Protein AF-A0A2V9QC18-F1 (afdb_monomer)

Solvent-accessible surface area (backbone atoms only — not comparable to full-atom values): 7310 Å² total; per-residue (Å²): 110,69,70,60,53,53,50,52,53,48,54,53,56,53,74,74,48,92,69,68,60,89,76,85,79,62,70,60,56,55,56,30,48,52,37,49,52,52,22,50,53,30,38,52,52,15,52,55,30,47,53,40,35,75,75,71,42,95,28,60,71,58,17,51,53,24,45,52,52,21,50,52,33,48,51,52,30,54,52,42,52,52,51,44,53,52,52,37,45,76,72,66,52,39,59,85,67,37,67,49,41,28,50,51,49,53,53,52,50,55,47,50,55,50,50,52,54,50,49,54,52,48,51,53,53,50,54,39,52,74,70,49,74,76,108

Structure (mmCIF, N/CA/C/O backbone):
data_AF-A0A2V9QC18-F1
#
_entry.id   AF-A0A2V9QC18-F1
#
loop_
_atom_site.group_PDB
_atom_site.id
_atom_site.type_symbol
_atom_site.label_atom_id
_atom_site.label_alt_id
_atom_site.label_comp_id
_atom_site.label_asym_id
_atom_site.label_entity_id
_atom_site.label_seq_id
_atom_site.pdbx_PDB_ins_code
_atom_site.Cartn_x
_atom_site.Cartn_y
_atom_site.Cartn_z
_atom_site.occupancy
_atom_site.B_iso_or_equiv
_atom_site.auth_seq_id
_atom_site.auth_comp_id
_atom_site.auth_asym_id
_atom_site.auth_atom_id
_atom_site.pdbx_PDB_model_num
ATOM 1 N N . MET A 1 1 ? 14.953 -1.703 7.230 1.00 88.88 1 MET A N 1
ATOM 2 C CA . MET A 1 1 ? 16.226 -1.496 6.502 1.00 88.88 1 MET A CA 1
ATOM 3 C C . MET A 1 1 ? 16.193 -1.988 5.057 1.00 88.88 1 MET A C 1
ATOM 5 O O . MET A 1 1 ? 16.851 -1.376 4.231 1.00 88.88 1 MET A O 1
ATOM 9 N N . THR A 1 2 ? 15.389 -3.001 4.709 1.00 92.81 2 THR A N 1
ATOM 10 C CA . THR A 1 2 ? 15.282 -3.542 3.338 1.00 92.81 2 THR A CA 1
ATOM 11 C C . THR A 1 2 ? 15.038 -2.479 2.260 1.00 92.81 2 THR A C 1
ATOM 13 O O . THR A 1 2 ? 15.829 -2.376 1.332 1.00 92.81 2 THR A O 1
ATOM 16 N N . PHE A 1 3 ? 14.008 -1.635 2.403 1.00 93.81 3 PHE A N 1
ATOM 17 C CA . PHE A 1 3 ? 13.718 -0.577 1.421 1.00 93.81 3 PHE A CA 1
ATOM 18 C C . PHE A 1 3 ? 14.882 0.404 1.242 1.00 93.81 3 PHE A C 1
ATOM 20 O O . PHE A 1 3 ? 15.229 0.720 0.113 1.00 93.81 3 PHE A O 1
ATOM 27 N N . ALA A 1 4 ? 15.535 0.821 2.332 1.00 95.00 4 ALA A N 1
ATOM 28 C CA . ALA A 1 4 ? 16.681 1.727 2.266 1.00 95.00 4 ALA A CA 1
ATOM 29 C C . ALA A 1 4 ? 17.867 1.112 1.503 1.00 95.00 4 ALA A C 1
ATOM 31 O O . ALA A 1 4 ? 18.488 1.790 0.687 1.00 95.00 4 ALA A O 1
ATOM 32 N N . ALA A 1 5 ? 18.144 -0.179 1.714 1.00 94.62 5 ALA A N 1
ATOM 33 C CA . ALA A 1 5 ? 19.191 -0.893 0.985 1.00 94.62 5 ALA A CA 1
ATOM 34 C C . ALA A 1 5 ? 18.895 -0.962 -0.524 1.00 94.62 5 ALA A C 1
ATOM 36 O O . ALA A 1 5 ? 19.761 -0.639 -1.335 1.00 94.62 5 ALA A O 1
ATOM 37 N N . PHE A 1 6 ? 17.659 -1.302 -0.912 1.00 94.12 6 PHE A N 1
ATOM 38 C CA . PHE A 1 6 ? 17.258 -1.302 -2.323 1.00 94.12 6 PHE A CA 1
ATOM 39 C C . PHE A 1 6 ? 17.289 0.103 -2.941 1.00 94.12 6 PHE A C 1
ATOM 41 O O . PHE A 1 6 ? 17.697 0.243 -4.091 1.00 94.12 6 PHE A O 1
ATOM 48 N N . THR A 1 7 ? 16.922 1.150 -2.193 1.00 95.19 7 THR A N 1
ATOM 49 C CA . THR A 1 7 ? 17.008 2.543 -2.669 1.00 95.19 7 THR A CA 1
ATOM 50 C C . THR A 1 7 ? 18.453 2.960 -2.903 1.00 95.19 7 THR A C 1
ATOM 52 O O . THR A 1 7 ? 18.755 3.560 -3.930 1.00 95.19 7 THR A O 1
ATOM 55 N N . SER A 1 8 ? 19.366 2.592 -2.003 1.00 95.50 8 SER A N 1
ATOM 56 C CA . SER A 1 8 ? 20.797 2.830 -2.197 1.00 95.50 8 SER A CA 1
ATOM 57 C C . SER A 1 8 ? 21.318 2.123 -3.455 1.00 95.50 8 SER A C 1
ATOM 59 O O . SER A 1 8 ? 21.951 2.761 -4.296 1.00 95.50 8 SER A O 1
ATOM 61 N N . ALA A 1 9 ? 20.970 0.845 -3.648 1.00 93.75 9 ALA A N 1
ATOM 62 C CA . ALA A 1 9 ? 21.344 0.091 -4.845 1.00 93.75 9 ALA A CA 1
ATOM 63 C C . ALA A 1 9 ? 20.784 0.713 -6.139 1.00 93.75 9 ALA A C 1
ATOM 65 O O . ALA A 1 9 ? 21.492 0.781 -7.144 1.00 93.75 9 ALA A O 1
ATOM 66 N N . MET A 1 10 ? 19.541 1.205 -6.110 1.00 94.00 10 MET A N 1
ATOM 67 C CA . MET A 1 10 ? 18.907 1.907 -7.230 1.00 94.00 10 MET A CA 1
ATOM 68 C C . MET A 1 10 ? 19.670 3.180 -7.600 1.00 94.00 10 MET A C 1
ATOM 70 O O . MET A 1 10 ? 19.998 3.366 -8.768 1.00 94.00 10 MET A O 1
ATOM 74 N N . VAL A 1 11 ? 19.984 4.028 -6.616 1.00 93.69 11 VAL A N 1
ATOM 75 C CA . VAL A 1 11 ? 20.695 5.300 -6.828 1.00 93.69 11 VAL A CA 1
ATOM 76 C C . VAL A 1 11 ? 22.085 5.052 -7.414 1.00 93.69 11 VAL A C 1
ATOM 78 O O . VAL A 1 11 ? 22.465 5.687 -8.397 1.00 93.69 11 VAL A O 1
ATOM 81 N N . VAL A 1 12 ? 22.826 4.082 -6.869 1.00 94.44 12 VAL A N 1
ATOM 82 C CA . VAL A 1 12 ? 24.150 3.710 -7.390 1.00 94.44 12 VAL A CA 1
ATOM 83 C C . VAL A 1 12 ? 24.047 3.177 -8.821 1.00 94.44 12 VAL A C 1
ATOM 85 O O . VAL A 1 12 ? 24.820 3.592 -9.682 1.00 94.44 12 VAL A O 1
ATOM 88 N N . ARG A 1 13 ? 23.072 2.303 -9.115 1.00 93.06 13 ARG A N 1
ATOM 89 C CA . ARG A 1 13 ? 22.888 1.738 -10.463 1.00 93.06 13 ARG A CA 1
ATOM 90 C C . ARG A 1 13 ? 22.418 2.767 -11.492 1.00 93.06 13 ARG A C 1
ATOM 92 O O . ARG A 1 13 ? 22.757 2.641 -12.669 1.00 93.06 13 ARG A O 1
ATOM 99 N N . GLN A 1 14 ? 21.639 3.755 -11.063 1.00 90.88 14 GLN A N 1
ATOM 100 C CA . GLN A 1 14 ? 21.221 4.874 -11.900 1.00 90.88 14 GLN A CA 1
ATOM 101 C C . GLN A 1 14 ? 22.410 5.770 -12.269 1.00 90.88 14 GLN A C 1
ATOM 103 O O . GLN A 1 14 ? 22.480 6.234 -13.400 1.00 90.88 14 GLN A O 1
ATOM 108 N N . GLY A 1 15 ? 23.351 5.989 -11.345 1.00 89.38 15 GLY A N 1
ATOM 109 C CA . GLY A 1 15 ? 24.549 6.798 -11.594 1.00 89.38 15 GLY A CA 1
ATOM 110 C C . GLY A 1 15 ? 25.665 6.086 -12.367 1.00 89.38 15 GLY A C 1
ATOM 111 O O . GLY A 1 15 ? 26.547 6.753 -12.898 1.00 89.38 15 GLY A O 1
ATOM 112 N N . SER A 1 16 ? 25.656 4.750 -12.438 1.00 87.50 16 SER A N 1
ATOM 113 C CA . SER A 1 16 ? 26.747 3.969 -13.040 1.00 87.50 16 SER A CA 1
ATOM 114 C C . SER A 1 16 ? 26.599 3.676 -14.539 1.00 87.50 16 SER A C 1
ATOM 116 O O . SER A 1 16 ? 27.535 3.146 -15.137 1.00 87.50 16 SER A O 1
ATOM 118 N N . GLY A 1 17 ? 25.461 3.995 -15.165 1.00 80.38 17 GLY A N 1
ATOM 119 C CA . GLY A 1 17 ? 25.208 3.692 -16.579 1.00 80.38 17 GLY A CA 1
ATOM 120 C C . GLY A 1 17 ? 24.286 4.700 -17.268 1.00 80.38 17 GLY A C 1
ATOM 121 O O . GLY A 1 17 ? 23.488 5.367 -16.622 1.00 80.38 17 GLY A O 1
ATOM 122 N N . ASN A 1 18 ? 24.380 4.788 -18.600 1.00 82.69 18 ASN A N 1
ATOM 123 C CA . ASN A 1 18 ? 23.548 5.674 -19.433 1.00 82.69 18 ASN A CA 1
ATOM 124 C C . ASN A 1 18 ? 22.305 4.966 -20.022 1.00 82.69 18 ASN A C 1
ATOM 126 O O . ASN A 1 18 ? 21.704 5.422 -20.990 1.00 82.69 18 ASN A O 1
ATOM 130 N N . ASP A 1 19 ? 21.942 3.805 -19.478 1.00 85.69 19 ASP A N 1
ATOM 131 C CA . ASP A 1 19 ? 20.827 2.961 -19.921 1.00 85.69 19 ASP A CA 1
ATOM 132 C C . ASP A 1 19 ? 19.550 3.163 -19.087 1.00 85.69 19 ASP A C 1
ATOM 134 O O . ASP A 1 19 ? 18.559 2.443 -19.250 1.00 85.69 19 ASP A O 1
ATOM 138 N N . TRP A 1 20 ? 19.554 4.157 -18.195 1.00 88.31 20 TRP A N 1
ATOM 139 C CA . TRP A 1 20 ? 18.398 4.510 -17.385 1.00 88.31 20 TRP A CA 1
ATOM 140 C C . TRP A 1 20 ? 17.312 5.164 -18.240 1.00 88.31 20 TRP A C 1
ATOM 142 O O . TRP A 1 20 ? 17.495 6.248 -18.789 1.00 88.31 20 TRP A O 1
ATOM 152 N N . ARG A 1 21 ? 16.148 4.517 -18.338 1.00 85.44 21 ARG A N 1
ATOM 153 C CA . ARG A 1 21 ? 15.014 5.019 -19.122 1.00 85.44 21 ARG A CA 1
ATOM 154 C C . ARG A 1 21 ? 13.907 5.515 -18.209 1.00 85.44 21 ARG A C 1
ATOM 156 O O . ARG A 1 21 ? 13.463 4.787 -17.319 1.00 85.44 21 ARG A O 1
ATOM 163 N N . HIS A 1 22 ? 13.441 6.732 -18.454 1.00 83.50 22 HIS A N 1
ATOM 164 C CA . HIS A 1 22 ? 12.230 7.252 -17.835 1.00 83.50 22 HIS A CA 1
ATOM 165 C C . HIS A 1 22 ? 11.004 6.763 -18.603 1.00 83.50 22 HIS A C 1
ATOM 167 O O . HIS A 1 22 ? 11.015 6.699 -19.830 1.00 83.50 22 HIS A O 1
ATOM 173 N N . PHE A 1 23 ? 9.958 6.407 -17.869 1.00 82.94 23 PHE A N 1
ATOM 174 C CA . PHE A 1 23 ? 8.669 6.018 -18.418 1.00 82.94 23 PHE A CA 1
ATOM 175 C C . PHE A 1 23 ? 7.568 6.720 -17.632 1.00 82.94 23 PHE A C 1
ATOM 177 O O . PHE A 1 23 ? 7.747 7.070 -16.462 1.00 82.94 23 PHE A O 1
ATOM 184 N N . SER A 1 24 ? 6.442 6.959 -18.292 1.00 85.12 24 SER A N 1
ATOM 185 C CA . SER A 1 24 ? 5.283 7.581 -17.666 1.00 85.12 24 SER A CA 1
ATOM 186 C C . SER A 1 24 ? 4.583 6.579 -16.759 1.00 85.12 24 SER A C 1
ATOM 188 O O . SER A 1 24 ? 4.390 5.422 -17.123 1.00 85.12 24 SER A O 1
ATOM 190 N N . PHE A 1 25 ? 4.198 7.023 -15.567 1.00 84.50 25 PHE A N 1
ATOM 191 C CA . PHE A 1 25 ? 3.438 6.182 -14.656 1.00 84.50 25 PHE A CA 1
ATOM 192 C C . PHE A 1 25 ? 1.969 6.118 -15.084 1.00 84.50 25 PHE A C 1
ATOM 194 O O . PHE A 1 25 ? 1.371 7.166 -15.346 1.00 84.50 25 PHE A O 1
ATOM 201 N N . PRO A 1 26 ? 1.358 4.922 -15.114 1.00 89.75 26 PRO A N 1
ATOM 202 C CA . PRO A 1 26 ? -0.056 4.800 -15.418 1.00 89.75 26 PRO A CA 1
ATOM 203 C C . PRO A 1 26 ? -0.899 5.464 -14.325 1.00 89.75 26 PRO A C 1
ATOM 205 O O . PRO A 1 26 ? -0.596 5.374 -13.131 1.00 89.75 26 PRO A O 1
ATOM 208 N N . VAL A 1 27 ? -1.997 6.108 -14.735 1.00 92.25 27 VAL A N 1
ATOM 209 C CA . VAL A 1 27 ? -2.864 6.916 -13.856 1.00 92.25 27 VAL A CA 1
ATOM 210 C C . VAL A 1 27 ? -3.382 6.120 -12.648 1.00 92.25 27 VAL A C 1
ATOM 212 O O . VAL A 1 27 ? -3.538 6.668 -11.555 1.00 92.25 27 VAL A O 1
ATOM 215 N N . ILE A 1 28 ? -3.574 4.808 -12.811 1.00 93.12 28 ILE A N 1
ATOM 216 C CA . ILE A 1 28 ? -3.992 3.891 -11.744 1.00 93.12 28 ILE A CA 1
ATOM 217 C C . ILE A 1 28 ? -3.090 3.950 -10.502 1.00 93.12 28 ILE A C 1
ATOM 219 O O . ILE A 1 28 ? -3.591 3.811 -9.389 1.00 93.12 28 ILE A O 1
ATOM 223 N N . LEU A 1 29 ? -1.786 4.225 -10.646 1.00 92.19 29 LEU A N 1
ATOM 224 C CA . LEU A 1 29 ? -0.868 4.320 -9.505 1.00 92.19 29 LEU A CA 1
ATOM 225 C C . LEU A 1 29 ? -1.190 5.512 -8.594 1.00 92.19 29 LEU A C 1
ATOM 227 O O . LEU A 1 29 ? -1.041 5.408 -7.374 1.00 92.19 29 LEU A O 1
ATOM 231 N N . TYR A 1 30 ? -1.690 6.619 -9.149 1.00 94.81 30 TYR A N 1
ATOM 232 C CA . TYR A 1 30 ? -2.112 7.779 -8.359 1.00 94.81 30 TYR A CA 1
ATOM 233 C C . TYR A 1 30 ? -3.396 7.482 -7.583 1.00 94.81 30 TYR A C 1
ATOM 235 O O . TYR A 1 30 ? -3.470 7.772 -6.389 1.00 94.81 30 TYR A O 1
ATOM 243 N N . PHE A 1 31 ? -4.369 6.820 -8.219 1.00 95.38 31 PHE A N 1
ATOM 244 C CA . PHE A 1 31 ? -5.572 6.333 -7.533 1.00 95.38 31 PHE A CA 1
ATOM 245 C C . PHE A 1 31 ? -5.228 5.342 -6.416 1.00 95.38 31 PHE A C 1
ATOM 247 O O . PHE A 1 31 ? -5.781 5.422 -5.316 1.00 95.38 31 PHE A O 1
ATOM 254 N N . ASN A 1 32 ? -4.271 4.447 -6.665 1.00 95.38 32 ASN A N 1
ATOM 255 C CA . ASN A 1 32 ? -3.815 3.485 -5.669 1.00 95.38 32 ASN A CA 1
ATOM 256 C C . ASN A 1 32 ? -3.157 4.189 -4.473 1.00 95.38 32 ASN A C 1
ATOM 258 O O . ASN A 1 32 ? -3.443 3.882 -3.317 1.00 95.38 32 ASN A O 1
ATOM 262 N N . THR A 1 33 ? -2.337 5.203 -4.747 1.00 95.06 33 THR A N 1
ATOM 263 C CA . THR A 1 33 ? -1.702 6.030 -3.714 1.00 95.06 33 THR A CA 1
ATOM 264 C C . THR A 1 33 ? -2.740 6.786 -2.884 1.00 95.06 33 THR A C 1
ATOM 266 O O . THR A 1 33 ? -2.682 6.748 -1.656 1.00 95.06 33 THR A O 1
ATOM 269 N N . ALA A 1 34 ? -3.737 7.408 -3.521 1.00 96.69 34 ALA A N 1
ATOM 270 C CA . ALA A 1 34 ? -4.830 8.081 -2.818 1.00 96.69 34 ALA A CA 1
ATOM 271 C C . ALA A 1 34 ? -5.621 7.111 -1.922 1.00 96.69 34 ALA A C 1
ATOM 273 O O . ALA A 1 34 ? -5.938 7.439 -0.778 1.00 96.69 34 ALA A O 1
ATOM 274 N N . THR A 1 35 ? -5.867 5.890 -2.404 1.00 96.88 35 THR A N 1
ATOM 275 C CA . THR A 1 35 ? -6.510 4.818 -1.625 1.00 96.88 35 THR A CA 1
ATOM 276 C C . THR A 1 35 ? -5.697 4.470 -0.377 1.00 96.88 35 THR A C 1
ATOM 278 O O . THR A 1 35 ? -6.256 4.334 0.713 1.00 96.88 35 THR A O 1
ATOM 281 N N . LEU A 1 36 ? -4.371 4.377 -0.498 1.00 95.50 36 LEU A N 1
ATOM 282 C CA . LEU A 1 36 ? -3.491 4.066 0.629 1.00 95.50 36 LEU A CA 1
ATOM 283 C C . LEU A 1 36 ? -3.412 5.221 1.647 1.00 95.50 36 LEU A C 1
ATOM 285 O O . LEU A 1 36 ? -3.381 4.986 2.858 1.00 95.50 36 LEU A O 1
ATOM 289 N N . VAL A 1 37 ? -3.456 6.473 1.179 1.00 97.62 37 VAL A N 1
ATOM 290 C CA . VAL A 1 37 ? -3.576 7.657 2.048 1.00 97.62 37 VAL A CA 1
ATOM 291 C C . VAL A 1 37 ? -4.903 7.636 2.809 1.00 97.62 37 VAL A C 1
ATOM 293 O O . VAL A 1 37 ? -4.906 7.793 4.030 1.00 97.62 37 VAL A O 1
ATOM 296 N N . ALA A 1 38 ? -6.021 7.361 2.131 1.00 97.06 38 ALA A N 1
ATOM 297 C CA . ALA A 1 38 ? -7.324 7.214 2.779 1.00 97.06 38 ALA A CA 1
ATOM 298 C C . ALA A 1 38 ? -7.316 6.085 3.827 1.00 97.06 38 ALA A C 1
ATOM 300 O O . ALA A 1 38 ? -7.798 6.279 4.942 1.00 97.06 38 ALA A O 1
ATOM 301 N N . SER A 1 39 ? -6.685 4.947 3.511 1.00 96.94 39 SER A N 1
ATOM 302 C CA . SER A 1 39 ? -6.502 3.822 4.442 1.00 96.94 39 SER A CA 1
ATOM 303 C C . SER A 1 39 ? -5.713 4.226 5.694 1.00 96.94 39 SER A C 1
ATOM 305 O O . SER A 1 39 ? -6.037 3.839 6.817 1.00 96.94 39 SER A O 1
ATOM 307 N N . SER A 1 40 ? -4.704 5.081 5.530 1.00 96.31 40 SER A N 1
ATOM 308 C CA . SER A 1 40 ? -3.899 5.589 6.645 1.00 96.31 40 SER A CA 1
ATOM 309 C C . SER A 1 40 ? -4.723 6.480 7.581 1.00 96.31 40 SER A C 1
ATOM 311 O O . SER A 1 40 ? -4.598 6.381 8.804 1.00 96.31 40 SER A O 1
ATOM 313 N N . VAL A 1 41 ? -5.617 7.305 7.024 1.00 96.69 41 VAL A N 1
ATOM 314 C CA . VAL A 1 41 ? -6.557 8.122 7.806 1.00 96.69 41 VAL A CA 1
ATOM 315 C C . VAL A 1 41 ? -7.526 7.233 8.587 1.00 96.69 41 VAL A C 1
ATOM 317 O O . VAL A 1 41 ? -7.693 7.429 9.794 1.00 96.69 41 VAL A O 1
ATOM 320 N N . THR A 1 42 ? -8.123 6.219 7.950 1.00 95.56 42 THR A N 1
ATOM 321 C CA . THR A 1 42 ? -9.037 5.296 8.643 1.00 95.56 42 THR A CA 1
ATOM 322 C C . THR A 1 42 ? -8.325 4.509 9.743 1.00 95.56 42 THR A C 1
ATOM 324 O O . THR A 1 42 ? -8.882 4.348 10.831 1.00 95.56 42 THR A O 1
ATOM 327 N N . LEU A 1 43 ? -7.074 4.094 9.519 1.00 95.81 43 LEU A N 1
ATOM 328 C CA . LEU A 1 43 ? -6.280 3.381 10.519 1.00 95.81 43 LEU A CA 1
ATOM 329 C C . LEU A 1 43 ? -5.952 4.270 11.720 1.00 95.81 43 LEU A C 1
ATOM 331 O O . LEU A 1 43 ? -6.068 3.829 12.863 1.00 95.81 43 LEU A O 1
ATOM 335 N N . GLN A 1 44 ? -5.578 5.528 11.481 1.00 96.06 44 GLN A N 1
ATOM 336 C CA . GLN A 1 44 ? -5.271 6.482 12.546 1.00 96.06 44 GLN A CA 1
ATOM 337 C C . GLN A 1 44 ? -6.505 6.778 13.410 1.00 96.06 44 GLN A C 1
ATOM 339 O O . GLN A 1 44 ? -6.396 6.813 14.638 1.00 96.06 44 GLN A O 1
ATOM 344 N N . ILE A 1 45 ? -7.685 6.912 12.792 1.00 93.25 45 ILE A N 1
ATOM 345 C CA . ILE A 1 45 ? -8.959 7.027 13.515 1.00 93.25 45 ILE A CA 1
ATOM 346 C C . ILE A 1 45 ? -9.199 5.766 14.352 1.00 93.25 45 ILE A C 1
ATOM 348 O O . ILE A 1 45 ? -9.460 5.871 15.549 1.00 93.25 45 ILE A O 1
ATOM 352 N N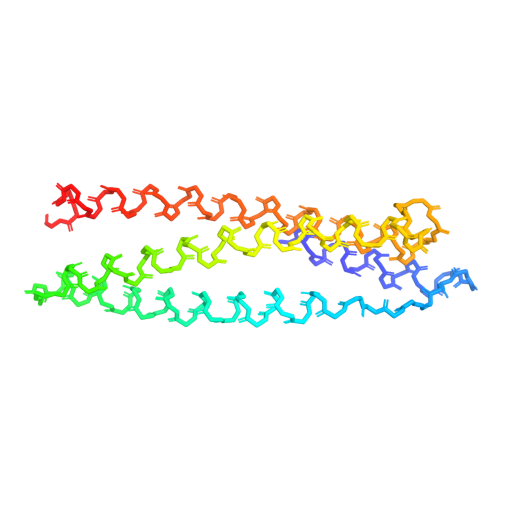 . GLY A 1 46 ? -9.066 4.577 13.755 1.00 92.25 46 GLY A N 1
ATOM 353 C CA . GLY A 1 46 ? -9.243 3.302 14.455 1.00 92.25 46 GLY A CA 1
ATOM 354 C C . GLY A 1 46 ? -8.314 3.155 15.658 1.00 92.25 46 GLY A C 1
ATOM 355 O O . GLY A 1 46 ? -8.764 2.773 16.735 1.00 92.25 46 GLY A O 1
ATOM 356 N N . ARG A 1 47 ? -7.044 3.550 15.512 1.00 92.62 47 ARG A N 1
ATOM 357 C CA . ARG A 1 47 ? -6.045 3.535 16.586 1.00 92.62 47 ARG A CA 1
ATOM 358 C C . ARG A 1 47 ? -6.413 4.475 17.735 1.00 92.62 47 ARG A C 1
ATOM 360 O O . ARG A 1 47 ? -6.347 4.062 18.888 1.00 92.62 47 ARG A O 1
ATOM 367 N N . GLY A 1 48 ? -6.842 5.702 17.433 1.00 90.50 48 GLY A N 1
ATOM 368 C CA . GLY A 1 48 ? -7.287 6.655 18.455 1.00 90.50 48 GLY A CA 1
ATOM 369 C C . GLY A 1 48 ? -8.536 6.178 19.203 1.00 90.50 48 GLY A C 1
ATOM 370 O O . GLY A 1 48 ? -8.611 6.282 20.423 1.00 90.50 48 GLY A O 1
ATOM 371 N N . ARG A 1 49 ? -9.503 5.582 18.492 1.00 89.62 49 ARG A N 1
ATOM 372 C CA . ARG A 1 49 ? -10.703 5.003 19.121 1.00 89.62 49 ARG A CA 1
ATOM 373 C C . ARG A 1 49 ? -10.383 3.765 19.949 1.00 89.62 49 ARG A C 1
ATOM 375 O O . ARG A 1 49 ? -10.983 3.587 20.999 1.00 89.62 49 ARG A O 1
ATOM 382 N N . PHE A 1 50 ? -9.437 2.941 19.511 1.00 87.62 50 PHE A N 1
ATOM 383 C CA . PHE A 1 50 ? -8.975 1.790 20.279 1.00 87.62 50 PHE A CA 1
ATOM 384 C C . PHE A 1 50 ? -8.290 2.206 21.590 1.00 87.62 50 PHE A C 1
ATOM 386 O O . PHE A 1 50 ? -8.563 1.604 22.622 1.00 87.62 50 PHE A O 1
ATOM 393 N N . ALA A 1 51 ? -7.480 3.271 21.580 1.00 88.50 51 ALA A N 1
ATOM 394 C CA . ALA A 1 51 ? -6.905 3.834 22.805 1.00 88.50 51 ALA A CA 1
ATOM 395 C C . ALA A 1 51 ? -7.993 4.286 23.798 1.00 88.50 51 ALA A C 1
ATOM 397 O O . ALA A 1 51 ? -7.943 3.923 24.966 1.00 88.50 51 ALA A O 1
ATOM 398 N N . ALA A 1 52 ? -9.037 4.967 23.319 1.00 86.75 52 ALA A N 1
ATOM 399 C CA . ALA A 1 52 ? -10.161 5.379 24.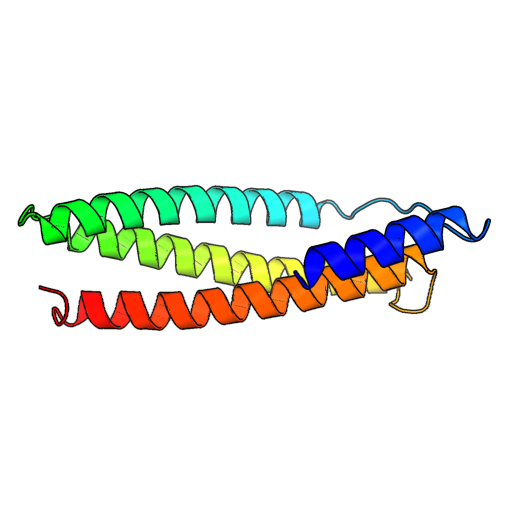163 1.00 86.75 52 ALA A CA 1
ATOM 400 C C . ALA A 1 52 ? -10.956 4.189 24.748 1.00 86.75 52 ALA A C 1
ATOM 402 O O . ALA A 1 52 ? -11.478 4.281 25.855 1.00 86.75 52 ALA A O 1
ATOM 403 N N . VAL A 1 53 ? -11.034 3.058 24.032 1.00 84.44 53 VAL A N 1
ATOM 404 C CA . VAL A 1 53 ? -11.655 1.821 24.549 1.00 84.44 53 VAL A CA 1
ATOM 405 C C . VAL A 1 53 ? -10.864 1.246 25.722 1.00 84.44 53 VAL A C 1
ATOM 407 O O . VAL A 1 53 ? -11.471 0.788 26.685 1.00 84.44 53 VAL A O 1
ATOM 410 N N . LEU A 1 54 ? -9.530 1.300 25.669 1.00 84.56 54 LEU A N 1
ATOM 411 C CA . LEU A 1 54 ? -8.663 0.869 26.774 1.00 84.56 54 LEU A CA 1
ATOM 412 C C . LEU A 1 54 ? -8.823 1.752 28.021 1.00 84.56 54 LEU A C 1
ATOM 414 O O . LEU A 1 54 ? -8.655 1.273 29.135 1.00 84.56 54 LEU A O 1
ATOM 418 N N . GLU A 1 55 ? -9.194 3.019 27.838 1.00 88.12 55 GLU A N 1
ATOM 419 C CA . GLU A 1 55 ? -9.527 3.960 28.918 1.00 88.12 55 GLU A CA 1
ATOM 420 C C . GLU A 1 55 ? -10.969 3.789 29.444 1.00 88.12 55 GLU A C 1
ATOM 422 O O . GLU A 1 55 ? -11.421 4.558 30.290 1.00 88.12 55 GLU A O 1
ATOM 427 N N . GLY A 1 56 ? -11.710 2.784 28.958 1.00 81.00 56 GLY A N 1
ATOM 428 C CA . GLY A 1 56 ? -13.075 2.475 29.393 1.00 81.00 56 GLY A CA 1
ATOM 429 C C . GLY A 1 56 ? -14.173 3.272 28.683 1.00 81.00 56 GLY A C 1
ATOM 430 O O . GLY A 1 56 ? -15.339 3.181 29.066 1.00 81.00 56 GLY A O 1
ATOM 431 N N . ILE A 1 57 ? -13.841 4.039 27.639 1.00 84.25 57 ILE A N 1
ATOM 432 C CA . ILE A 1 57 ? -14.823 4.808 26.868 1.00 84.25 57 ILE A CA 1
ATOM 433 C C . ILE A 1 57 ? -15.441 3.914 25.785 1.00 84.25 57 ILE A C 1
ATOM 435 O O . ILE A 1 57 ? -14.727 3.263 25.017 1.00 84.25 57 ILE A O 1
ATOM 439 N N . ASP A 1 58 ? -16.774 3.898 25.665 1.00 83.06 58 ASP A N 1
ATOM 440 C CA . ASP A 1 58 ? -17.465 3.027 24.706 1.00 83.06 58 ASP A CA 1
ATOM 441 C C . ASP A 1 58 ? -17.345 3.513 23.249 1.00 83.06 58 ASP A C 1
ATOM 443 O O . ASP A 1 58 ? -18.241 4.116 22.660 1.00 83.06 58 ASP A O 1
ATOM 447 N N . TYR A 1 59 ? -16.193 3.225 22.645 1.00 88.88 59 TYR A N 1
ATOM 448 C CA . TYR A 1 59 ? -15.910 3.457 21.230 1.00 88.88 59 TYR A CA 1
ATOM 449 C C . TYR A 1 59 ? -15.631 2.167 20.452 1.00 88.88 59 TYR A C 1
ATOM 451 O O . TYR A 1 59 ? -15.196 2.233 19.299 1.00 88.88 59 TYR A O 1
ATOM 459 N N . ALA A 1 60 ? -15.917 0.992 21.023 1.00 84.44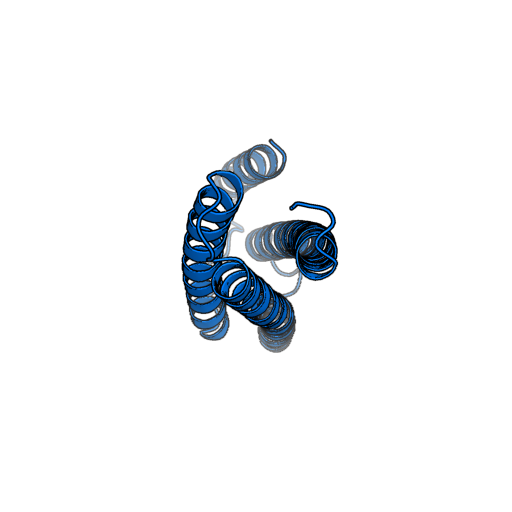 60 ALA A N 1
ATOM 460 C CA . ALA A 1 60 ? -15.541 -0.301 20.443 1.00 84.44 60 ALA A CA 1
ATOM 461 C C . ALA A 1 60 ? -16.134 -0.514 19.041 1.00 84.44 60 ALA A C 1
ATOM 463 O O . ALA A 1 60 ? -15.421 -0.881 18.105 1.00 84.44 60 ALA A O 1
ATOM 464 N N . ALA A 1 61 ? -17.419 -0.194 18.858 1.00 87.62 61 ALA A N 1
ATOM 465 C CA . ALA A 1 61 ? -18.076 -0.290 17.555 1.00 87.62 61 ALA A CA 1
ATOM 466 C C . ALA A 1 61 ? -17.474 0.681 16.521 1.00 87.62 61 ALA A C 1
ATOM 468 O O . ALA A 1 61 ? -17.333 0.340 15.348 1.00 87.62 61 ALA A O 1
ATOM 469 N N . SER A 1 62 ? -17.091 1.887 16.951 1.00 89.81 62 SER A N 1
ATOM 470 C CA . SER A 1 62 ? -16.461 2.892 16.085 1.00 89.81 62 SER A CA 1
ATOM 471 C C . SER A 1 62 ? -15.047 2.480 15.670 1.00 89.81 62 SER A C 1
ATOM 473 O O . SER A 1 62 ? -14.702 2.564 14.491 1.00 89.81 62 SER A O 1
ATOM 475 N N . ALA A 1 63 ? -14.259 1.957 16.616 1.00 90.38 63 ALA A N 1
ATOM 476 C CA . ALA A 1 63 ? -12.936 1.402 16.354 1.00 90.38 63 ALA A CA 1
ATOM 477 C C . ALA A 1 63 ? -13.013 0.255 15.337 1.00 90.38 63 ALA A C 1
ATOM 479 O O . ALA A 1 63 ? -12.303 0.281 14.335 1.00 90.38 63 ALA A O 1
ATOM 480 N N . LEU A 1 64 ? -13.935 -0.697 15.526 1.00 91.06 64 LEU A N 1
ATOM 481 C CA . LEU A 1 64 ? -14.135 -1.803 14.586 1.00 91.06 64 LEU A CA 1
ATOM 482 C C . LEU A 1 64 ? -14.507 -1.317 13.182 1.00 91.06 64 LEU A C 1
ATOM 484 O O . LEU A 1 64 ? -13.910 -1.781 12.214 1.00 91.06 64 LEU A O 1
ATOM 488 N N . ARG A 1 65 ? -15.435 -0.359 13.048 1.00 93.56 65 ARG A N 1
ATOM 489 C CA . ARG A 1 65 ? -15.791 0.214 11.735 1.00 93.56 65 ARG A CA 1
ATOM 490 C C . ARG A 1 65 ? -14.581 0.821 11.023 1.00 93.56 65 ARG A C 1
ATOM 492 O O . ARG A 1 65 ? -14.399 0.586 9.832 1.00 93.56 65 ARG A O 1
ATOM 499 N N . ALA A 1 66 ? -13.741 1.562 11.745 1.00 94.56 66 ALA A N 1
ATOM 500 C CA . ALA A 1 66 ? -12.537 2.169 11.182 1.00 94.56 66 ALA A CA 1
ATOM 501 C C . ALA A 1 66 ? -11.491 1.119 10.751 1.00 94.56 66 ALA A C 1
ATOM 503 O O . ALA A 1 66 ? -10.889 1.246 9.681 1.00 94.56 66 ALA A O 1
ATOM 504 N N . LEU A 1 67 ? -11.311 0.048 11.534 1.00 94.44 67 LEU A N 1
ATOM 505 C CA . LEU A 1 67 ? -10.411 -1.058 11.185 1.00 94.44 67 LEU A CA 1
ATOM 506 C C . LEU A 1 67 ? -10.920 -1.853 9.971 1.00 94.44 67 LEU A C 1
ATOM 508 O O . LEU A 1 67 ? -10.135 -2.147 9.072 1.00 94.44 67 LEU A O 1
ATOM 512 N N . TYR A 1 68 ? -12.227 -2.126 9.884 1.00 95.31 68 TYR A N 1
ATOM 513 C CA . TYR A 1 68 ? -12.827 -2.744 8.695 1.00 95.31 68 TYR A CA 1
ATOM 514 C C . TYR A 1 68 ? -12.693 -1.858 7.452 1.00 95.31 68 TYR A C 1
ATOM 516 O O . TYR A 1 68 ? -12.333 -2.359 6.390 1.00 95.31 68 TYR A O 1
ATOM 524 N N . GLY A 1 69 ? -12.910 -0.544 7.579 1.00 96.50 69 GLY A N 1
ATOM 525 C CA . GLY A 1 69 ? -12.677 0.402 6.483 1.00 96.50 69 GLY A CA 1
ATOM 526 C C . GLY A 1 69 ? -11.227 0.372 5.990 1.00 96.50 69 GLY A C 1
ATOM 527 O O . GLY A 1 69 ? -10.980 0.292 4.789 1.00 96.50 69 GLY A O 1
ATOM 528 N N . THR A 1 70 ? -10.271 0.324 6.921 1.00 97.19 70 THR A N 1
ATOM 529 C CA . THR A 1 70 ? -8.840 0.180 6.609 1.00 97.19 70 THR A CA 1
ATOM 530 C C . THR A 1 70 ? -8.548 -1.135 5.880 1.00 97.19 70 THR A C 1
ATOM 532 O O . THR A 1 70 ? -7.811 -1.139 4.894 1.00 97.19 70 THR A O 1
ATOM 535 N N . LEU A 1 71 ? -9.146 -2.249 6.322 1.00 96.81 71 LEU A N 1
ATOM 536 C CA . LEU A 1 71 ? -9.004 -3.552 5.663 1.00 96.81 71 LEU A CA 1
ATOM 537 C C . LEU A 1 71 ? -9.503 -3.521 4.220 1.00 96.81 71 LEU A C 1
ATOM 539 O O . LEU A 1 71 ? -8.789 -3.959 3.322 1.00 96.81 71 LEU A O 1
ATOM 543 N N . VAL A 1 72 ? -10.700 -2.976 3.992 1.00 97.62 72 VAL A N 1
ATOM 544 C CA . VAL A 1 72 ? -11.278 -2.868 2.647 1.00 97.62 72 VAL A CA 1
ATOM 545 C C . VAL A 1 72 ? -10.384 -2.018 1.749 1.00 97.62 72 VAL A C 1
ATOM 547 O O . VAL A 1 72 ? -10.020 -2.467 0.665 1.00 97.62 72 VAL A O 1
ATOM 550 N N . LEU A 1 73 ? -9.964 -0.835 2.206 1.00 97.81 73 LEU A N 1
ATOM 551 C CA . LEU A 1 73 ? -9.081 0.045 1.431 1.00 97.81 73 LEU A CA 1
ATOM 552 C C . LEU A 1 73 ? -7.720 -0.602 1.149 1.00 97.81 73 LEU A C 1
ATOM 554 O O . LEU A 1 73 ? -7.176 -0.448 0.058 1.00 97.81 73 LEU A O 1
ATOM 558 N N . GLY A 1 74 ? -7.180 -1.370 2.094 1.00 97.31 74 GLY A N 1
ATOM 559 C CA . GLY A 1 74 ? -5.957 -2.137 1.886 1.00 97.31 74 GLY A CA 1
ATOM 560 C C . GLY A 1 74 ? -6.109 -3.255 0.848 1.00 97.31 74 GLY A C 1
ATOM 561 O O . GLY A 1 74 ? -5.234 -3.423 0.002 1.00 97.31 74 GLY A O 1
ATOM 562 N N . CYS A 1 75 ? -7.232 -3.978 0.843 1.00 97.44 75 CYS A N 1
ATOM 563 C CA . CYS A 1 75 ? -7.532 -4.956 -0.206 1.00 97.44 75 CYS A CA 1
ATOM 564 C C . CYS A 1 75 ? -7.683 -4.286 -1.579 1.00 97.44 75 CYS A C 1
ATOM 566 O O . CYS A 1 75 ? -7.124 -4.775 -2.562 1.00 97.44 75 CYS A O 1
ATOM 568 N N . VAL A 1 76 ? -8.379 -3.144 -1.644 1.00 97.75 76 VAL A N 1
ATOM 569 C CA . VAL A 1 76 ? -8.486 -2.334 -2.869 1.00 97.75 76 VAL A CA 1
ATOM 570 C C . VAL A 1 76 ? -7.099 -1.919 -3.356 1.00 97.75 76 VAL A C 1
ATOM 572 O O . VAL A 1 76 ? -6.824 -2.044 -4.545 1.00 97.75 76 VAL A O 1
ATOM 575 N N . PHE A 1 77 ? -6.198 -1.522 -2.452 1.00 97.88 77 PHE A N 1
ATOM 576 C CA . PHE A 1 77 ? -4.826 -1.179 -2.814 1.00 97.88 77 PHE A CA 1
ATOM 577 C C . PHE A 1 77 ? -4.060 -2.348 -3.453 1.00 97.88 77 PHE A C 1
ATOM 579 O O . PHE A 1 77 ? -3.374 -2.174 -4.461 1.00 97.88 77 PHE A O 1
ATOM 586 N N . VAL A 1 78 ? -4.169 -3.552 -2.881 1.00 97.25 78 VAL A N 1
ATOM 587 C CA . VAL A 1 78 ? -3.487 -4.747 -3.409 1.00 97.25 78 VAL A CA 1
ATOM 588 C C . VAL A 1 78 ? -4.024 -5.113 -4.797 1.00 97.25 78 VAL A C 1
ATOM 590 O O . VAL A 1 78 ? -3.239 -5.384 -5.706 1.00 97.25 78 VAL A O 1
ATOM 593 N N . LEU A 1 79 ? -5.346 -5.062 -4.991 1.00 97.12 79 LEU A N 1
ATOM 594 C CA . LEU A 1 79 ? -5.970 -5.302 -6.297 1.00 97.12 79 LEU A CA 1
ATOM 595 C C . LEU A 1 79 ? -5.583 -4.226 -7.323 1.00 97.12 79 LEU A C 1
ATOM 597 O O . LEU A 1 79 ? -5.237 -4.555 -8.457 1.00 97.12 79 LEU A O 1
ATOM 601 N N . GLY A 1 80 ? -5.575 -2.954 -6.920 1.00 96.56 80 GLY A N 1
ATOM 602 C CA . GLY A 1 80 ? -5.129 -1.837 -7.752 1.00 96.56 80 GLY A CA 1
ATOM 603 C C . GLY A 1 80 ? -3.659 -1.962 -8.152 1.00 96.56 80 GLY A C 1
ATOM 604 O O . GLY A 1 80 ? -3.310 -1.723 -9.307 1.00 96.56 80 GLY A O 1
ATOM 605 N N . GLN A 1 81 ? -2.799 -2.427 -7.241 1.00 96.81 81 GLN A N 1
ATOM 606 C CA . GLN A 1 81 ? -1.385 -2.673 -7.526 1.00 96.81 81 GLN A CA 1
ATOM 607 C C . GLN A 1 81 ? -1.199 -3.809 -8.540 1.00 96.81 81 GLN A C 1
ATOM 609 O O . GLN A 1 81 ? -0.362 -3.703 -9.438 1.00 96.81 81 GLN A O 1
ATOM 614 N N . TYR A 1 82 ? -1.998 -4.872 -8.431 1.00 96.19 82 TYR A N 1
ATOM 615 C CA . TYR A 1 82 ? -2.004 -5.957 -9.409 1.00 96.19 82 TYR A CA 1
ATOM 616 C C . TYR A 1 82 ? -2.456 -5.473 -10.795 1.00 96.19 82 TYR A C 1
ATOM 618 O O . TYR A 1 82 ? -1.787 -5.747 -11.793 1.00 96.19 82 TYR A O 1
ATOM 626 N N . ALA A 1 83 ? -3.530 -4.682 -10.858 1.00 96.31 83 ALA A N 1
ATOM 627 C CA . ALA A 1 83 ? -3.998 -4.068 -12.099 1.00 96.31 83 ALA A CA 1
ATOM 628 C C . ALA A 1 83 ? -2.946 -3.127 -12.717 1.00 96.31 83 ALA A C 1
ATOM 630 O O . ALA A 1 83 ? -2.731 -3.159 -13.928 1.00 96.31 83 ALA A O 1
ATOM 631 N N . ALA A 1 84 ? -2.215 -2.363 -11.898 1.00 95.06 84 ALA A N 1
ATOM 632 C CA . ALA A 1 84 ? -1.114 -1.522 -12.366 1.00 95.06 84 ALA A CA 1
ATOM 633 C C . ALA A 1 84 ? 0.008 -2.344 -13.022 1.00 95.06 84 ALA A C 1
ATOM 635 O O . ALA A 1 84 ? 0.553 -1.941 -14.050 1.00 95.06 84 ALA A O 1
ATOM 636 N N . TRP A 1 85 ? 0.336 -3.521 -12.477 1.00 94.94 85 TRP A N 1
ATOM 637 C CA . TRP A 1 85 ? 1.311 -4.417 -13.103 1.00 94.94 85 TRP A CA 1
ATOM 638 C C . TRP A 1 85 ? 0.829 -4.980 -14.437 1.00 94.94 85 TRP A C 1
ATOM 640 O O . TRP A 1 85 ? 1.649 -5.128 -15.343 1.00 94.94 85 TRP A O 1
ATOM 650 N N . LEU A 1 86 ? -0.463 -5.299 -14.567 1.00 94.31 86 LEU A N 1
ATOM 651 C CA . LEU A 1 86 ? -1.046 -5.745 -15.835 1.00 94.31 86 LEU A CA 1
ATOM 652 C C . LEU A 1 86 ? -0.990 -4.636 -16.891 1.00 94.31 86 LEU A C 1
ATOM 654 O O . LEU A 1 86 ? -0.592 -4.900 -18.024 1.00 94.31 86 LEU A O 1
ATOM 658 N N . GLN A 1 87 ? -1.308 -3.398 -16.506 1.00 94.00 87 GLN A N 1
ATOM 659 C CA . GLN A 1 87 ? -1.233 -2.249 -17.403 1.00 94.00 87 GLN A CA 1
ATOM 660 C C . GLN A 1 87 ? 0.204 -2.000 -17.888 1.00 94.00 87 GLN A C 1
ATOM 662 O O . GLN A 1 87 ? 0.437 -1.930 -19.092 1.00 94.00 87 GLN A O 1
ATOM 667 N N . LEU A 1 88 ? 1.189 -1.986 -16.986 1.00 92.31 88 LEU A N 1
ATOM 668 C CA . LEU A 1 88 ? 2.602 -1.833 -17.363 1.00 92.31 88 LEU A CA 1
ATOM 669 C C . LEU A 1 88 ? 3.081 -2.941 -18.314 1.00 92.31 88 LEU A C 1
ATOM 671 O O . LEU A 1 88 ? 3.795 -2.666 -19.277 1.00 92.31 88 LEU A O 1
ATOM 675 N N . ARG A 1 89 ? 2.633 -4.187 -18.102 1.00 91.62 89 ARG A N 1
ATOM 676 C CA . ARG A 1 89 ? 2.924 -5.288 -19.034 1.00 91.62 89 ARG A CA 1
ATOM 677 C C . ARG A 1 89 ? 2.317 -5.047 -20.412 1.00 91.62 89 ARG A C 1
ATOM 679 O O . ARG A 1 89 ? 2.986 -5.316 -21.405 1.00 91.62 89 ARG A O 1
ATOM 686 N N . SER A 1 90 ? 1.087 -4.536 -20.485 1.00 90.88 90 SER A N 1
ATOM 687 C CA . SER A 1 90 ? 0.446 -4.206 -21.767 1.00 90.88 90 SER A CA 1
ATOM 688 C C . SER A 1 90 ? 1.158 -3.076 -22.520 1.00 90.88 90 SER A C 1
ATOM 690 O O . SER A 1 90 ? 1.137 -3.052 -23.745 1.00 90.88 90 SER A O 1
ATOM 692 N N . GLU A 1 91 ? 1.866 -2.202 -21.801 1.00 89.25 91 GLU A N 1
ATOM 693 C CA . GLU A 1 91 ? 2.711 -1.135 -22.354 1.00 89.25 91 GLU A CA 1
ATOM 694 C C . GLU A 1 91 ? 4.134 -1.623 -22.719 1.00 89.25 91 GLU A C 1
ATOM 696 O O . GLU A 1 91 ? 4.986 -0.835 -23.124 1.00 89.25 91 GLU A O 1
ATOM 701 N N . GLY A 1 92 ? 4.425 -2.924 -22.584 1.00 88.88 92 GLY A N 1
ATOM 702 C CA . GLY A 1 92 ? 5.736 -3.512 -22.895 1.00 88.88 92 GLY A CA 1
ATOM 703 C C . GLY A 1 92 ? 6.813 -3.278 -21.825 1.00 88.88 92 GLY A C 1
ATOM 704 O O . GLY A 1 92 ? 7.990 -3.605 -22.027 1.00 88.88 92 GLY A O 1
ATOM 705 N N . LEU A 1 93 ? 6.431 -2.735 -20.668 1.00 89.12 93 LEU A N 1
ATOM 706 C CA . LEU A 1 93 ? 7.310 -2.524 -19.524 1.00 89.12 93 LEU A CA 1
ATOM 707 C C . LEU A 1 93 ? 7.280 -3.767 -18.635 1.00 89.12 93 LEU A C 1
ATOM 709 O O . LEU A 1 93 ? 6.438 -3.914 -17.757 1.00 89.12 93 LEU A O 1
ATOM 713 N N . TYR A 1 94 ? 8.223 -4.675 -18.861 1.00 89.50 94 TYR A N 1
ATOM 714 C CA . TYR A 1 94 ? 8.427 -5.882 -18.066 1.00 89.50 94 TYR A CA 1
ATOM 715 C C . TYR A 1 94 ? 9.555 -5.688 -17.048 1.00 89.50 94 TYR A C 1
ATOM 717 O O . TYR A 1 94 ? 10.321 -4.720 -17.098 1.00 89.50 94 TY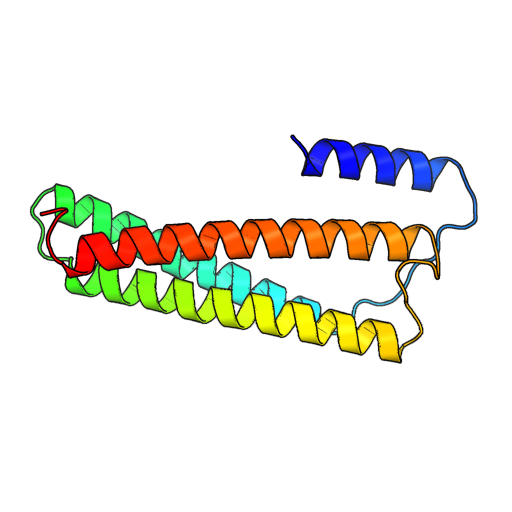R A O 1
ATOM 725 N N . LEU A 1 95 ? 9.711 -6.669 -16.152 1.00 86.75 95 LEU A N 1
ATOM 726 C CA . LEU A 1 95 ? 10.801 -6.714 -15.174 1.00 86.75 95 LEU A CA 1
ATOM 727 C C . LEU A 1 95 ? 12.182 -6.567 -15.833 1.00 86.75 95 LEU A C 1
ATOM 729 O O . LEU A 1 95 ? 13.038 -5.904 -15.269 1.00 86.75 95 LEU A O 1
ATOM 733 N N . ALA A 1 96 ? 12.396 -7.144 -17.017 1.00 86.75 96 ALA A N 1
ATOM 734 C CA . ALA A 1 96 ? 13.691 -7.147 -17.704 1.00 86.75 96 ALA A CA 1
ATOM 735 C C . ALA A 1 96 ? 13.805 -6.118 -18.850 1.00 86.75 96 ALA A C 1
ATOM 737 O O . ALA A 1 96 ? 14.768 -6.170 -19.608 1.00 86.75 96 ALA A O 1
ATOM 738 N N . SER A 1 97 ? 12.843 -5.196 -19.004 1.00 85.50 97 SER A N 1
ATOM 739 C CA . SER A 1 97 ? 12.852 -4.234 -20.123 1.00 85.50 97 SER A CA 1
ATOM 740 C C . SER A 1 97 ? 13.927 -3.147 -19.983 1.00 85.50 97 SER A C 1
ATOM 742 O O . SER A 1 97 ? 14.517 -2.734 -20.979 1.00 85.50 97 SER A O 1
ATOM 744 N N . ALA A 1 98 ? 14.169 -2.654 -18.767 1.00 87.56 98 ALA A N 1
ATOM 745 C CA . ALA A 1 98 ? 15.220 -1.688 -18.451 1.00 87.56 98 ALA A CA 1
ATOM 746 C C . ALA A 1 98 ? 15.566 -1.765 -16.953 1.00 87.56 98 ALA A C 1
ATOM 748 O O . ALA A 1 98 ? 14.704 -2.150 -16.161 1.00 87.56 98 ALA A O 1
ATOM 749 N N . PRO A 1 99 ? 16.762 -1.324 -16.515 1.00 90.06 99 PRO A N 1
ATOM 750 C CA . PRO A 1 99 ? 17.101 -1.293 -15.090 1.00 90.06 99 PRO A CA 1
ATOM 751 C C . PRO A 1 99 ? 16.067 -0.533 -14.247 1.00 90.06 99 PRO A C 1
ATOM 753 O O . PRO A 1 99 ? 15.706 -0.970 -13.155 1.00 90.06 99 PRO A O 1
ATOM 756 N N . SER A 1 100 ? 15.532 0.572 -14.776 1.00 90.62 100 SER A N 1
ATOM 757 C CA . SER A 1 100 ? 14.499 1.375 -14.118 1.00 90.62 100 SER A CA 1
ATOM 758 C C . SER A 1 100 ? 13.192 0.602 -13.904 1.00 90.62 100 SER A C 1
ATOM 760 O O . SER A 1 100 ? 12.614 0.674 -12.817 1.00 90.62 100 SER A O 1
ATOM 762 N N . SER A 1 101 ? 12.742 -0.185 -14.892 1.00 91.69 101 SER A N 1
ATOM 763 C CA . SER A 1 101 ? 11.553 -1.031 -14.745 1.00 91.69 101 SER A CA 1
ATOM 764 C C . SER A 1 101 ? 11.809 -2.202 -13.793 1.00 91.69 101 SER A C 1
ATOM 766 O O . SER A 1 101 ? 10.934 -2.527 -12.990 1.00 91.69 101 SER A O 1
ATOM 768 N N . SER A 1 102 ? 13.018 -2.781 -13.795 1.00 92.44 102 SER A N 1
ATOM 769 C CA . SER A 1 102 ? 13.411 -3.831 -12.846 1.00 92.44 102 SER A CA 1
ATOM 770 C C . SER A 1 102 ? 13.280 -3.367 -11.398 1.00 92.44 102 SER A C 1
ATOM 772 O O . SER A 1 102 ? 12.622 -4.030 -10.593 1.00 92.44 102 SER A O 1
ATOM 774 N N . PHE A 1 103 ? 13.857 -2.205 -11.068 1.00 93.50 103 PHE A N 1
ATOM 775 C CA . PHE A 1 103 ? 13.745 -1.634 -9.726 1.00 93.50 103 PHE A CA 1
ATOM 776 C C . PHE A 1 103 ? 12.292 -1.341 -9.368 1.00 93.50 103 PHE A C 1
ATOM 778 O O . PHE A 1 103 ? 11.856 -1.733 -8.289 1.00 93.50 103 PHE A O 1
ATOM 785 N N . PHE A 1 104 ? 11.520 -0.729 -10.272 1.00 92.62 104 PHE A N 1
ATOM 786 C CA . PHE A 1 104 ? 10.102 -0.458 -10.032 1.00 92.62 104 PHE A CA 1
ATOM 787 C C . PHE A 1 104 ? 9.322 -1.728 -9.651 1.00 92.62 104 PHE A C 1
ATOM 789 O O . PHE A 1 104 ? 8.603 -1.745 -8.647 1.00 92.62 104 PHE A O 1
ATOM 796 N N . TYR A 1 105 ? 9.484 -2.816 -10.408 1.00 94.44 105 TYR A N 1
ATOM 797 C CA . TYR A 1 105 ? 8.814 -4.082 -10.108 1.00 94.44 105 TYR A CA 1
ATOM 798 C C . TYR A 1 105 ? 9.280 -4.683 -8.780 1.00 94.44 105 TYR A C 1
ATOM 800 O O . TYR A 1 105 ? 8.442 -5.094 -7.981 1.00 94.44 105 TYR A O 1
ATOM 808 N N . ILE A 1 106 ? 10.587 -4.697 -8.500 1.00 94.69 106 ILE A N 1
ATOM 809 C CA . ILE A 1 106 ? 11.114 -5.226 -7.232 1.00 94.69 106 ILE A CA 1
ATOM 810 C C . ILE A 1 106 ? 10.561 -4.432 -6.042 1.00 94.69 106 ILE A C 1
ATOM 812 O O . ILE A 1 106 ? 10.052 -5.030 -5.092 1.00 94.69 106 ILE A O 1
ATOM 816 N N . PHE A 1 107 ? 10.592 -3.097 -6.102 1.00 95.12 107 PHE A N 1
ATOM 817 C CA . PHE A 1 107 ? 10.047 -2.245 -5.045 1.00 95.12 107 PHE A CA 1
ATOM 818 C C . PHE A 1 107 ? 8.559 -2.481 -4.824 1.00 95.12 107 PHE A C 1
ATOM 820 O O . PHE A 1 107 ? 8.130 -2.658 -3.685 1.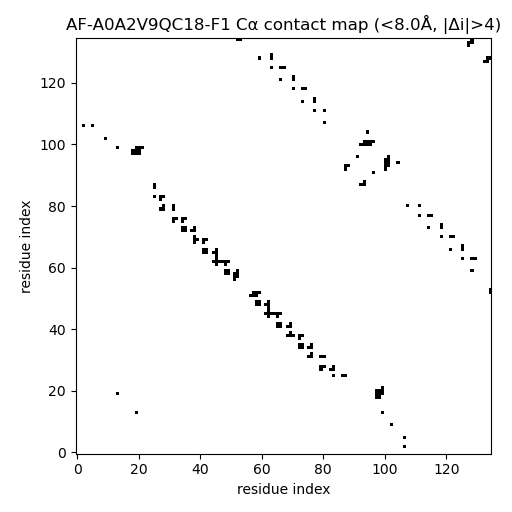00 95.12 107 PHE A O 1
ATOM 827 N N . THR A 1 108 ? 7.771 -2.495 -5.899 1.00 94.75 108 THR A N 1
ATOM 828 C CA . THR A 1 108 ? 6.316 -2.628 -5.786 1.00 94.75 108 THR A CA 1
ATOM 829 C C . THR A 1 108 ? 5.895 -4.021 -5.330 1.00 94.75 108 THR A C 1
ATOM 831 O O . THR A 1 108 ? 4.954 -4.129 -4.550 1.00 94.75 108 THR A O 1
ATOM 834 N N . VAL A 1 109 ? 6.605 -5.085 -5.724 1.00 95.38 109 VAL A N 1
ATOM 835 C CA . VAL A 1 109 ? 6.347 -6.450 -5.231 1.00 95.38 109 VAL A CA 1
ATOM 836 C C . VAL A 1 109 ? 6.695 -6.575 -3.751 1.00 95.38 109 VAL A C 1
ATOM 838 O O . VAL A 1 109 ? 5.873 -7.054 -2.971 1.00 95.38 109 VAL A O 1
ATOM 841 N N . LEU A 1 110 ? 7.876 -6.105 -3.333 1.00 96.62 110 LEU A N 1
ATOM 842 C CA . LEU A 1 110 ? 8.261 -6.113 -1.918 1.00 96.62 110 LEU A CA 1
ATOM 843 C C . LEU A 1 110 ? 7.290 -5.291 -1.067 1.00 96.62 110 LEU A C 1
ATOM 845 O O . LEU A 1 110 ? 6.925 -5.699 0.035 1.00 96.62 110 LEU A O 1
ATOM 849 N N . HIS A 1 111 ? 6.838 -4.151 -1.586 1.00 95.62 111 HIS A N 1
ATOM 850 C CA . HIS A 1 111 ? 5.833 -3.327 -0.933 1.00 95.62 111 HIS A CA 1
ATOM 851 C C . HIS A 1 111 ? 4.479 -4.033 -0.833 1.00 95.62 111 HIS A C 1
ATOM 853 O O . HIS A 1 111 ? 3.902 -4.067 0.250 1.00 95.62 111 HIS A O 1
ATOM 859 N N . ALA A 1 112 ? 4.003 -4.668 -1.904 1.00 96.19 112 ALA A N 1
ATOM 860 C CA . ALA A 1 112 ? 2.763 -5.438 -1.874 1.00 96.19 112 ALA A CA 1
ATOM 861 C C . ALA A 1 112 ? 2.827 -6.579 -0.846 1.00 96.19 112 ALA A C 1
ATOM 863 O O . ALA A 1 112 ? 1.901 -6.732 -0.053 1.00 96.19 112 ALA A O 1
ATOM 864 N N . LEU A 1 113 ? 3.936 -7.326 -0.789 1.00 96.81 113 LEU A N 1
ATOM 865 C CA . LEU A 1 113 ? 4.149 -8.366 0.226 1.00 96.81 113 LEU A CA 1
ATOM 866 C C . LEU A 1 113 ? 4.118 -7.794 1.648 1.00 96.81 113 LEU A C 1
ATOM 868 O O . LEU A 1 113 ? 3.481 -8.365 2.533 1.00 96.81 113 LEU A O 1
ATOM 872 N N . HIS A 1 114 ? 4.763 -6.646 1.866 1.00 96.75 114 HIS A N 1
ATOM 873 C CA . HIS A 1 114 ? 4.729 -5.953 3.151 1.00 96.75 114 HIS A CA 1
ATOM 874 C C . HIS A 1 114 ? 3.301 -5.542 3.545 1.00 96.75 114 HIS A C 1
ATOM 876 O O . HIS A 1 114 ? 2.882 -5.790 4.676 1.00 96.75 114 HIS A O 1
ATOM 882 N N . VAL A 1 115 ? 2.533 -4.971 2.610 1.00 96.56 115 VAL A N 1
ATOM 883 C CA . VAL A 1 115 ? 1.137 -4.567 2.838 1.00 96.56 115 VAL A CA 1
ATOM 884 C C . VAL A 1 115 ? 0.249 -5.777 3.122 1.00 96.56 115 VAL A C 1
ATOM 886 O O . VAL A 1 115 ? -0.532 -5.733 4.067 1.00 96.56 115 VAL A O 1
ATOM 889 N N . ILE A 1 116 ? 0.401 -6.880 2.384 1.00 97.62 116 ILE A N 1
ATOM 890 C CA . ILE A 1 116 ? -0.327 -8.133 2.645 1.00 97.62 116 ILE A CA 1
ATOM 891 C C . ILE A 1 116 ? -0.036 -8.638 4.064 1.00 97.62 116 ILE A C 1
ATOM 893 O O . ILE A 1 116 ? -0.968 -8.969 4.796 1.00 97.62 116 ILE A O 1
ATOM 897 N N . GLY A 1 117 ? 1.231 -8.635 4.493 1.00 97.50 117 GLY A N 1
ATOM 898 C CA . GLY A 1 117 ? 1.597 -8.969 5.873 1.00 97.50 117 GLY A CA 1
ATOM 899 C C . GLY A 1 117 ? 0.917 -8.056 6.902 1.00 97.50 117 GLY A C 1
ATOM 900 O O . GLY A 1 117 ? 0.379 -8.535 7.902 1.00 97.50 117 GLY A O 1
ATOM 901 N N . GLY A 1 118 ? 0.864 -6.750 6.625 1.00 96.69 118 GLY A N 1
ATOM 902 C CA . GLY A 1 118 ? 0.132 -5.777 7.439 1.00 96.69 118 GLY A CA 1
ATOM 903 C C . GLY A 1 118 ? -1.373 -6.057 7.510 1.00 96.69 118 GLY A C 1
ATOM 904 O O . GLY A 1 118 ? -1.954 -5.989 8.593 1.00 96.69 118 GLY A O 1
ATOM 905 N N . LEU A 1 119 ? -2.001 -6.439 6.393 1.00 97.19 119 LEU A N 1
ATOM 906 C CA . LEU A 1 119 ? -3.424 -6.788 6.345 1.00 97.19 119 LEU A CA 1
ATOM 907 C C . LEU A 1 119 ? -3.734 -8.034 7.169 1.00 97.19 119 LEU A C 1
ATOM 909 O O . LEU A 1 119 ? -4.706 -8.030 7.917 1.00 97.19 119 LEU A O 1
ATOM 913 N N . LEU A 1 120 ? -2.893 -9.067 7.103 1.00 97.69 120 LEU A N 1
ATOM 914 C CA . LEU A 1 120 ? -3.049 -10.257 7.944 1.00 97.69 120 LEU A CA 1
ATOM 915 C C . LEU A 1 120 ? -2.974 -9.904 9.438 1.00 97.69 120 LEU A C 1
ATOM 917 O O . LEU A 1 120 ? -3.817 -10.343 10.224 1.00 97.69 120 LEU A O 1
ATOM 921 N N . GLY A 1 121 ? -2.022 -9.049 9.826 1.00 96.38 121 GLY A N 1
ATOM 922 C CA . GLY A 1 121 ? -1.937 -8.526 11.193 1.00 96.38 121 GLY A CA 1
ATOM 923 C C . GLY A 1 121 ? -3.177 -7.721 11.599 1.00 96.38 121 GLY A C 1
ATOM 924 O O . GLY A 1 121 ? -3.705 -7.893 12.699 1.00 96.38 121 GLY A O 1
ATOM 925 N N . LEU A 1 122 ? -3.698 -6.890 10.695 1.00 95.25 122 LEU A N 1
ATOM 926 C CA . LEU A 1 122 ? -4.901 -6.094 10.926 1.00 95.25 122 LEU A CA 1
ATOM 927 C C . LEU A 1 122 ? -6.155 -6.971 11.078 1.00 95.25 122 LEU A C 1
ATOM 929 O O . LEU A 1 122 ? -6.967 -6.716 11.970 1.00 95.25 122 LEU A O 1
ATOM 933 N N . ILE A 1 123 ? -6.295 -8.034 10.278 1.00 95.69 123 ILE A N 1
ATOM 934 C CA . ILE A 1 123 ? -7.362 -9.041 10.421 1.00 95.69 12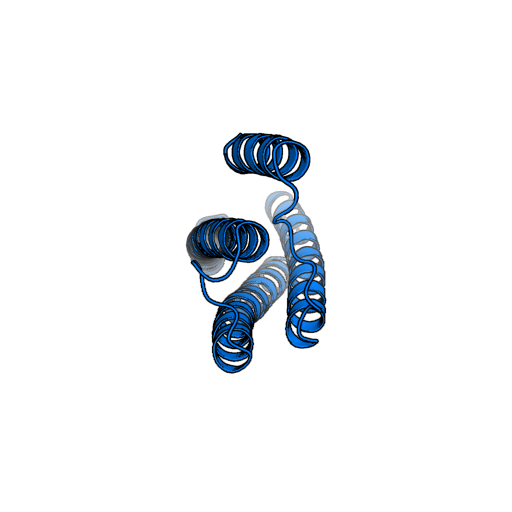3 ILE A CA 1
ATOM 935 C C . ILE A 1 123 ? -7.291 -9.688 11.804 1.00 95.69 123 ILE A C 1
ATOM 937 O O . ILE A 1 123 ? -8.317 -9.804 12.480 1.00 95.69 123 ILE A O 1
ATOM 941 N N . TYR A 1 124 ? -6.094 -10.080 12.247 1.00 94.12 124 TYR A N 1
ATOM 942 C CA . TYR A 1 124 ? -5.893 -10.696 13.557 1.00 94.12 124 TYR A CA 1
ATOM 943 C C . TYR A 1 124 ? -6.334 -9.769 14.700 1.00 94.12 124 TYR A C 1
ATOM 945 O O . TYR A 1 124 ? -7.148 -10.165 15.540 1.00 94.12 124 TYR A O 1
ATOM 953 N N . VAL A 1 125 ? -5.876 -8.513 14.698 1.00 90.94 125 VAL A N 1
ATOM 954 C CA . VAL A 1 125 ? -6.246 -7.519 15.722 1.00 90.94 125 VAL A CA 1
ATOM 955 C C . VAL A 1 125 ? -7.747 -7.231 15.702 1.00 90.94 125 VAL A C 1
ATOM 957 O O . VAL A 1 125 ? -8.394 -7.259 16.750 1.00 90.94 125 VAL A O 1
ATOM 960 N N . THR A 1 126 ? -8.324 -7.022 14.517 1.00 90.81 126 THR A N 1
ATOM 961 C CA . THR A 1 126 ? -9.760 -6.740 14.359 1.00 90.81 126 THR A CA 1
ATOM 962 C C . THR A 1 126 ? -10.607 -7.907 14.865 1.00 90.81 126 THR A C 1
ATOM 964 O O . THR A 1 126 ? -11.576 -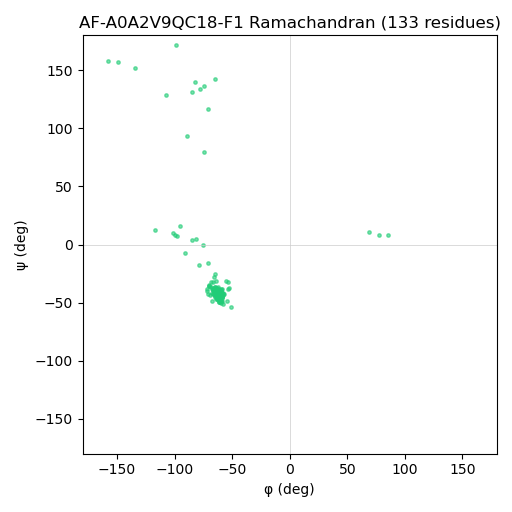7.700 15.593 1.00 90.81 126 THR A O 1
ATOM 967 N N . SER A 1 127 ? -10.202 -9.145 14.569 1.00 89.88 127 SER A N 1
ATOM 968 C CA . SER A 1 127 ? -10.879 -10.359 15.039 1.00 89.88 127 SER A CA 1
ATOM 969 C C . SER A 1 127 ? -10.818 -10.516 16.558 1.00 89.88 127 SER A C 1
ATOM 971 O O . SER A 1 127 ? -11.768 -11.008 17.168 1.00 89.88 127 SER A O 1
ATOM 973 N N . LYS A 1 128 ? -9.702 -10.120 17.180 1.00 87.12 128 LYS A N 1
ATOM 974 C CA . LYS A 1 128 ? -9.530 -10.174 18.635 1.00 87.12 128 LYS A CA 1
ATOM 975 C C . LYS A 1 128 ? -10.381 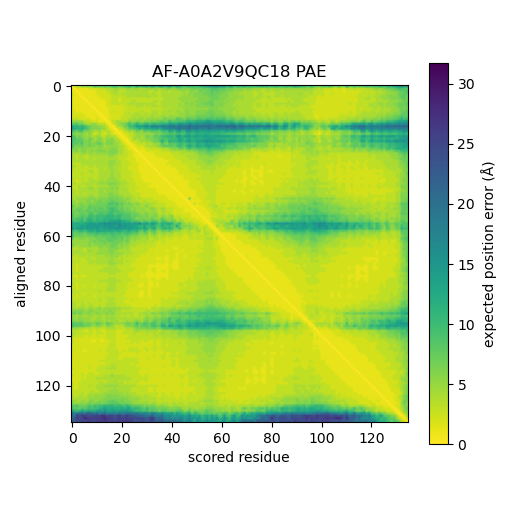-9.113 19.340 1.00 87.12 128 LYS A C 1
ATOM 977 O O . LYS A 1 128 ? -11.016 -9.417 20.348 1.00 87.12 128 LYS A O 1
ATOM 982 N N . LEU A 1 129 ? -10.453 -7.905 18.773 1.00 84.75 129 LEU A N 1
ATOM 983 C CA . LEU A 1 129 ? -11.316 -6.828 19.266 1.00 84.75 129 LEU A CA 1
ATOM 984 C C . LEU A 1 129 ? -12.804 -7.173 19.112 1.00 84.75 129 LEU A C 1
ATOM 986 O O . LEU A 1 129 ? -13.579 -6.959 20.038 1.00 84.75 129 LEU A O 1
ATOM 990 N N . HIS A 1 130 ? -13.201 -7.756 17.977 1.00 84.31 130 HIS A N 1
ATOM 991 C CA . HIS A 1 130 ? -14.591 -8.139 17.714 1.00 84.31 130 HIS A CA 1
ATOM 992 C C . HIS A 1 130 ? -15.105 -9.203 18.691 1.00 84.31 130 HIS A C 1
ATOM 994 O O . HIS A 1 130 ? -16.247 -9.136 19.132 1.00 84.31 130 HIS A O 1
ATOM 1000 N N . ARG A 1 131 ? -14.250 -10.156 19.082 1.00 84.00 131 ARG A N 1
ATOM 1001 C CA . ARG A 1 131 ? -14.577 -11.179 20.089 1.00 84.00 131 ARG A CA 1
ATOM 1002 C C . ARG A 1 131 ? -14.583 -10.654 21.530 1.00 84.00 131 ARG A C 1
ATOM 1004 O O . ARG A 1 131 ? -14.798 -11.438 22.444 1.00 84.00 131 ARG A O 1
ATOM 1011 N N . GLY A 1 132 ? -14.303 -9.367 21.751 1.00 72.12 132 GLY A N 1
ATOM 1012 C CA . GLY A 1 132 ? -14.247 -8.775 23.089 1.00 72.12 132 GLY A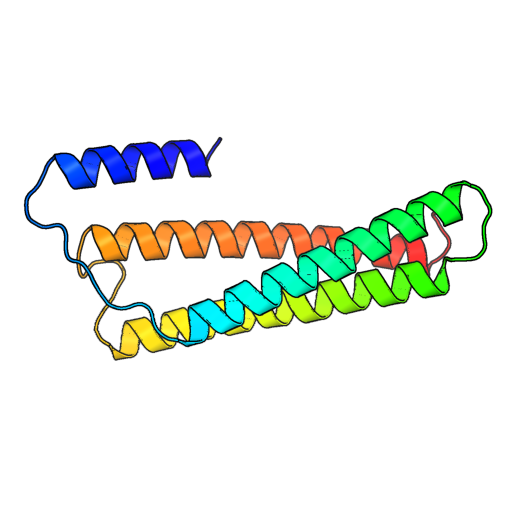 CA 1
ATOM 1013 C C . GLY A 1 132 ? -13.075 -9.259 23.948 1.00 72.12 132 GLY A C 1
ATOM 1014 O O . GLY A 1 132 ? -13.035 -8.946 25.125 1.00 72.12 132 GLY A O 1
ATOM 1015 N N . ILE A 1 133 ? -12.100 -9.978 23.375 1.00 62.66 133 ILE A N 1
ATOM 1016 C CA . ILE A 1 133 ? -10.946 -10.543 24.108 1.00 62.66 133 ILE A CA 1
ATOM 1017 C C . ILE A 1 133 ? -9.966 -9.439 24.560 1.00 62.66 133 ILE A C 1
ATOM 1019 O O . ILE A 1 133 ? -9.085 -9.675 25.377 1.00 62.66 133 ILE A O 1
ATOM 1023 N N . LEU A 1 134 ? -10.077 -8.238 23.985 1.00 60.94 134 LEU A N 1
ATOM 1024 C CA . LEU A 1 134 ? -9.276 -7.058 24.337 1.00 60.94 134 LEU A CA 1
ATOM 1025 C C . LEU A 1 134 ? -10.019 -6.072 25.260 1.00 60.94 134 LEU A C 1
ATOM 1027 O O . LEU A 1 134 ? -9.529 -4.958 25.425 1.00 60.94 134 LEU A O 1
ATOM 1031 N N . ARG A 1 135 ? -11.197 -6.442 25.780 1.00 53.66 135 ARG A N 1
ATOM 1032 C CA . ARG A 1 135 ? -11.911 -5.678 26.814 1.00 53.66 135 ARG A CA 1
ATOM 1033 C C . ARG A 1 135 ? -11.455 -6.094 28.204 1.00 53.66 135 ARG A C 1
ATOM 1035 O O . ARG A 1 135 ? -11.120 -7.288 28.365 1.00 53.66 135 ARG A O 1
#

pLDDT: mean 91.39, std 6.83, range [53.66, 97.88]

Nearest PDB structures (foldseek):
  7cuq-assembly1_C  TM=8.001E-01  e=3.159E-02  Escherichia coli
  7n9z-assembly1_H  TM=7.692E-01  e=2.512E-02  Escherichia coli
  8qqk-assembly1_C  TM=7.715E-01  e=7.460E-02  Escherichia coli BL21(DE3)
  8i4v-assembly1_B  TM=4.352E-01  e=9.178E+00  Saccharomyces cerevisiae S288C

Sequence (135 aa):
MTFAAFTSAMVVRQGSGNDWRHFSFPVILYFNTATLVASSVTLQIGRGRFAAVLEGIDYAASALRALYGTLVLGCVFVLGQYAAWLQLRSEGLYLASAPSSSFFYIFTVLHALHVIGGLLGLIYVTSKLHRGILR

Secondary structure (DSSP, 8-state):
-HHHHHHHHHHHHHHS-S-----PPPTHHHHHHHHHHHHHHHHHHHHHHHHHHHTT-S-HHHHHHHHHHHHHHHHHHHHHHHHHHHHHHHTT--TTS-HHHHHHHHHHHHHHHHHHHHHHHHHHHHHHHHTTTT-

Radius of gyration: 18.92 Å; Cα contacts (8 Å, |Δi|>4): 109; chains: 1; bounding box: 45×19×52 Å

Foldseek 3Di:
DVVVVLVVVLVVVVVPDPQDDDDDQDPLVVVLVVLLVVLVVLQVQLVVLVVVVVVVDPSLVVSLVSLVSSLVSLVVSLVSLVVSQVVCVVVVLDCPPTSNSVSVVVVSVVVSVVSVVVSVVSVVVSVCSVVVVSD

Mean predicted aligned error: 4.7 Å